Protein AF-A0A5J5GX17-F1 (afdb_monomer_lite)

Foldseek 3Di:
DDCCPDPVNVCVVVDDPQQVVVVVVVVVVVVVCVVVVNDDDDDDDDPPPDDDDTDGDDDPNPDDDDPPVVD

Structure (mmCIF, N/CA/C/O backbone):
data_AF-A0A5J5GX17-F1
#
_entry.id   AF-A0A5J5GX17-F1
#
loop_
_atom_site.group_PDB
_atom_site.id
_atom_site.type_symbol
_atom_site.label_atom_id
_atom_site.label_alt_id
_atom_site.label_comp_id
_atom_site.label_asym_id
_atom_site.label_entity_id
_atom_site.label_seq_id
_atom_site.pdbx_PDB_ins_code
_atom_site.Cartn_x
_atom_site.Cartn_y
_atom_site.Cartn_z
_atom_site.occupancy
_atom_site.B_iso_or_equiv
_atom_site.auth_seq_id
_atom_site.auth_comp_id
_atom_site.auth_asym_id
_atom_site.auth_atom_id
_atom_site.pdbx_PDB_model_num
ATOM 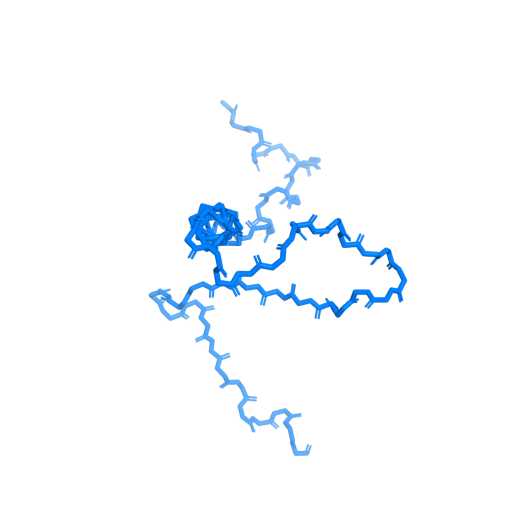1 N N . MET A 1 1 ? -0.833 5.682 -29.731 1.00 62.75 1 MET A N 1
ATOM 2 C CA . MET A 1 1 ? 0.144 6.507 -28.992 1.00 62.75 1 MET A CA 1
ATOM 3 C C . MET A 1 1 ? -0.215 6.396 -27.522 1.00 62.75 1 MET A C 1
ATOM 5 O O . MET A 1 1 ? -1.327 6.778 -27.173 1.00 62.75 1 MET A O 1
ATOM 9 N N . THR A 1 2 ? 0.606 5.734 -26.704 1.00 80.31 2 THR A N 1
ATOM 10 C CA . THR A 1 2 ? 0.250 5.524 -25.294 1.00 80.31 2 THR A CA 1
ATOM 11 C C . THR A 1 2 ? 0.658 6.742 -24.472 1.00 80.31 2 THR A C 1
ATOM 13 O O . THR A 1 2 ? 1.596 7.455 -24.823 1.00 80.31 2 THR A O 1
ATOM 16 N N . LEU A 1 3 ? -0.043 6.996 -23.365 1.00 81.25 3 LEU A N 1
ATOM 17 C CA . LEU A 1 3 ? 0.270 8.102 -22.448 1.00 81.25 3 LEU A CA 1
ATOM 18 C C . LEU A 1 3 ? 1.731 8.077 -21.971 1.00 81.25 3 LEU A C 1
ATOM 20 O O . LEU A 1 3 ? 2.317 9.127 -21.740 1.00 81.25 3 LEU A O 1
ATOM 24 N N . LYS A 1 4 ? 2.326 6.885 -21.886 1.00 78.75 4 LYS A N 1
ATOM 25 C CA . LYS A 1 4 ? 3.705 6.649 -21.445 1.00 78.75 4 LYS A CA 1
ATOM 26 C C . LYS A 1 4 ? 4.773 7.127 -22.437 1.00 78.75 4 LYS A C 1
ATOM 28 O O . LYS A 1 4 ? 5.912 7.341 -22.027 1.00 78.75 4 LYS A O 1
ATOM 33 N N . ASP A 1 5 ? 4.409 7.318 -23.705 1.00 84.94 5 ASP A N 1
ATOM 34 C CA . ASP A 1 5 ? 5.339 7.704 -24.777 1.00 84.94 5 ASP A CA 1
ATOM 35 C C . ASP A 1 5 ? 5.520 9.227 -24.880 1.00 84.94 5 ASP A C 1
ATOM 37 O O . ASP A 1 5 ? 6.454 9.719 -25.515 1.00 84.94 5 ASP A O 1
ATOM 41 N N . HIS A 1 6 ? 4.626 10.004 -24.262 1.00 89.50 6 HIS A N 1
ATOM 42 C CA . HIS A 1 6 ? 4.659 11.458 -24.343 1.00 89.50 6 HIS A CA 1
ATOM 43 C C . HIS A 1 6 ? 5.795 12.035 -23.472 1.00 89.50 6 HIS A C 1
ATOM 45 O O . HIS A 1 6 ? 5.940 11.641 -22.311 1.00 89.50 6 HIS A O 1
ATOM 51 N N . PRO A 1 7 ? 6.568 13.026 -23.958 1.00 88.12 7 PRO A N 1
ATOM 52 C CA . PRO A 1 7 ? 7.729 13.567 -23.242 1.00 88.12 7 PRO A CA 1
ATOM 53 C C . PRO A 1 7 ? 7.399 14.134 -21.853 1.00 88.12 7 PRO A C 1
ATOM 55 O O . PRO A 1 7 ? 8.212 14.007 -20.941 1.00 88.12 7 PRO A O 1
ATOM 58 N N . VAL A 1 8 ? 6.195 14.684 -21.662 1.00 92.38 8 VAL A N 1
ATOM 59 C CA . VAL A 1 8 ? 5.720 15.203 -20.360 1.00 92.38 8 VAL A CA 1
ATOM 60 C C . VAL A 1 8 ? 5.420 14.082 -19.355 1.00 92.38 8 VAL A C 1
ATOM 62 O O . VAL A 1 8 ? 5.496 14.294 -18.150 1.00 92.38 8 VAL A O 1
ATOM 65 N N . PHE A 1 9 ? 5.104 12.876 -19.829 1.00 87.50 9 PHE A N 1
ATOM 66 C CA . PHE A 1 9 ? 4.631 11.766 -19.001 1.00 87.50 9 PHE A CA 1
ATOM 67 C C . PHE A 1 9 ? 5.667 10.653 -18.822 1.00 87.50 9 PHE A C 1
ATOM 69 O O . PHE A 1 9 ? 5.339 9.600 -18.284 1.00 87.50 9 PHE A O 1
ATOM 76 N N . LYS A 1 10 ? 6.937 10.885 -19.188 1.00 85.75 10 LYS A N 1
ATOM 77 C CA . LYS A 1 10 ? 8.030 9.924 -18.946 1.00 85.75 10 LYS A CA 1
ATOM 78 C C . LYS A 1 10 ? 8.131 9.483 -17.483 1.00 85.75 10 LYS A C 1
ATOM 80 O O . LYS A 1 10 ? 8.536 8.356 -17.215 1.00 85.75 10 LYS A O 1
ATOM 85 N N . TRP A 1 11 ? 7.720 10.339 -16.546 1.00 84.19 11 TRP A N 1
ATOM 86 C CA . TRP A 1 11 ? 7.675 10.013 -15.123 1.00 84.19 11 TRP A CA 1
ATOM 87 C C . TRP A 1 11 ? 6.716 8.856 -14.792 1.00 84.19 11 TRP A C 1
ATOM 89 O O . TRP A 1 11 ? 6.934 8.174 -13.801 1.00 84.19 11 TRP A O 1
ATOM 99 N N . LEU A 1 12 ? 5.708 8.569 -15.629 1.00 79.38 12 LEU A N 1
ATOM 100 C CA . LEU A 1 12 ? 4.805 7.417 -15.468 1.00 79.38 12 LEU A CA 1
ATOM 101 C C . LEU A 1 12 ? 5.493 6.067 -15.707 1.00 79.38 12 LEU A C 1
ATOM 103 O O . LEU A 1 12 ? 4.924 5.035 -15.360 1.00 79.38 12 LEU A O 1
ATOM 107 N N . ASN A 1 13 ? 6.701 6.059 -16.277 1.00 79.38 13 ASN A N 1
ATOM 108 C CA . ASN A 1 13 ? 7.521 4.851 -16.406 1.00 79.38 13 ASN A CA 1
ATOM 109 C C . ASN A 1 13 ? 8.419 4.608 -15.183 1.00 79.38 13 ASN A C 1
ATOM 111 O O . ASN A 1 13 ? 9.027 3.550 -15.085 1.00 79.38 13 ASN A O 1
ATOM 115 N N . ILE A 1 14 ? 8.514 5.581 -14.271 1.00 77.00 14 ILE A N 1
ATOM 116 C CA . ILE A 1 14 ? 9.260 5.469 -13.013 1.00 77.00 14 ILE A CA 1
ATOM 117 C C . ILE A 1 14 ? 8.554 4.559 -11.994 1.00 77.00 14 ILE A C 1
ATOM 119 O O . ILE A 1 14 ? 9.248 3.747 -11.385 1.00 77.00 14 ILE A O 1
ATOM 123 N N . PRO A 1 15 ? 7.227 4.665 -11.745 1.00 74.81 15 PRO A N 1
ATOM 124 C CA . PRO A 1 15 ? 6.577 3.798 -10.775 1.00 74.81 15 PRO A CA 1
ATOM 125 C C . PRO A 1 15 ? 6.601 2.343 -11.244 1.00 74.81 15 PRO A C 1
ATOM 127 O O . PRO A 1 15 ? 6.189 2.010 -12.357 1.00 74.81 15 PRO A O 1
ATOM 130 N N . ASP A 1 16 ? 7.057 1.474 -10.350 1.00 77.50 16 ASP A N 1
ATOM 131 C CA . ASP A 1 16 ? 7.059 0.034 -10.544 1.00 77.50 16 ASP A CA 1
ATOM 132 C C . ASP A 1 16 ? 5.624 -0.508 -10.528 1.00 77.50 16 ASP A C 1
ATOM 134 O O . ASP A 1 16 ? 4.830 -0.185 -9.638 1.00 77.50 16 ASP A O 1
ATOM 138 N N . LYS A 1 17 ? 5.294 -1.378 -11.487 1.00 82.88 17 LYS A N 1
ATOM 139 C CA . LYS A 1 17 ? 3.991 -2.059 -11.532 1.00 82.88 17 LYS A CA 1
ATOM 140 C C . LYS A 1 17 ? 3.717 -2.832 -10.239 1.00 82.88 17 LYS A C 1
ATOM 142 O O . LYS A 1 17 ? 2.589 -2.83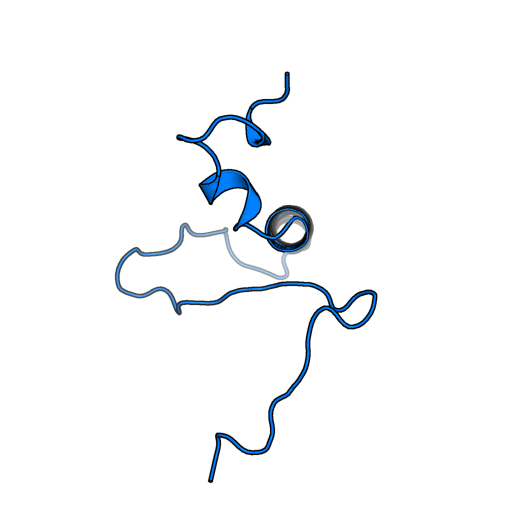6 -9.752 1.00 82.88 17 LYS A O 1
ATOM 147 N N . PHE A 1 18 ? 4.761 -3.406 -9.642 1.00 86.69 18 PHE A N 1
ATOM 148 C CA . PHE A 1 18 ? 4.641 -4.239 -8.451 1.00 86.69 18 PHE A CA 1
ATOM 149 C C . PHE A 1 18 ? 4.246 -3.438 -7.211 1.00 86.69 18 PHE A C 1
ATOM 151 O O . PHE A 1 18 ? 3.597 -3.977 -6.321 1.00 86.69 18 PHE A O 1
ATOM 158 N N . ALA A 1 19 ? 4.578 -2.145 -7.149 1.00 85.50 19 ALA A N 1
ATOM 159 C CA . ALA A 1 19 ? 4.170 -1.299 -6.032 1.00 85.50 19 ALA A CA 1
ATOM 160 C C . ALA A 1 19 ? 2.641 -1.145 -5.971 1.00 85.50 19 ALA A C 1
ATOM 162 O O . ALA A 1 19 ? 2.056 -1.143 -4.888 1.00 85.50 19 ALA A O 1
ATOM 163 N N . LEU A 1 20 ? 1.990 -1.060 -7.137 1.00 86.62 20 LEU A N 1
ATOM 164 C CA . LEU A 1 20 ? 0.533 -0.981 -7.239 1.00 86.62 20 LEU A CA 1
ATOM 165 C C . LEU A 1 20 ? -0.127 -2.320 -6.899 1.00 86.62 20 LEU A C 1
ATOM 167 O O . LEU A 1 20 ? -1.103 -2.346 -6.153 1.00 86.62 20 LEU A O 1
ATOM 171 N N . GLU A 1 21 ? 0.427 -3.424 -7.401 1.00 90.81 21 GLU A N 1
ATOM 172 C CA . GLU A 1 21 ? -0.061 -4.775 -7.098 1.00 90.81 21 GLU A CA 1
ATOM 173 C C . GLU A 1 21 ? 0.032 -5.079 -5.596 1.00 90.81 21 GLU A C 1
ATOM 175 O O . GLU A 1 21 ? -0.960 -5.466 -4.982 1.00 90.81 21 GLU A O 1
ATOM 180 N N . CYS A 1 22 ? 1.182 -4.803 -4.971 1.00 90.56 22 CYS A N 1
ATOM 181 C CA . CYS A 1 22 ? 1.374 -4.953 -3.528 1.00 90.56 22 CYS A CA 1
ATOM 182 C C . CYS A 1 22 ? 0.378 -4.117 -2.717 1.00 90.56 22 CYS A C 1
ATOM 184 O O . CYS A 1 22 ? -0.142 -4.592 -1.710 1.00 90.56 22 CYS A O 1
ATOM 186 N N . ALA A 1 23 ? 0.110 -2.873 -3.128 1.00 89.00 23 ALA A N 1
ATOM 187 C CA . ALA A 1 23 ? -0.861 -2.029 -2.439 1.00 89.00 23 ALA A CA 1
ATOM 188 C C . ALA A 1 23 ? -2.273 -2.635 -2.485 1.00 89.00 23 ALA A C 1
ATOM 190 O O . ALA A 1 23 ? -2.978 -2.596 -1.479 1.00 89.00 23 ALA A O 1
ATOM 191 N N . MET A 1 24 ? -2.666 -3.228 -3.617 1.00 92.00 24 MET A N 1
ATOM 192 C CA . MET A 1 24 ? -3.960 -3.898 -3.749 1.00 92.00 24 MET A CA 1
ATOM 193 C C . MET A 1 24 ? -4.051 -5.136 -2.847 1.00 92.00 24 MET A C 1
ATOM 195 O O . MET A 1 24 ? -5.019 -5.285 -2.106 1.00 92.00 24 MET A O 1
ATOM 199 N N . GLU A 1 25 ? -3.018 -5.980 -2.846 1.00 94.00 25 GLU A N 1
ATOM 200 C CA . GLU A 1 25 ? -2.961 -7.178 -1.996 1.00 94.00 25 GLU A CA 1
ATOM 201 C C . GLU A 1 25 ? -3.013 -6.834 -0.505 1.00 94.00 25 GLU A C 1
ATOM 203 O O . GLU A 1 25 ? -3.731 -7.471 0.262 1.00 94.00 25 GLU A O 1
ATOM 208 N N . GLN A 1 26 ? -2.297 -5.788 -0.084 1.00 90.62 26 GLN A N 1
ATOM 209 C CA . GLN A 1 26 ? -2.319 -5.324 1.303 1.00 90.62 26 GLN A CA 1
ATOM 210 C C . GLN A 1 26 ? -3.704 -4.826 1.729 1.00 90.62 26 GLN A C 1
ATOM 212 O O . GLN A 1 26 ? -4.081 -5.001 2.888 1.00 90.62 26 GLN A O 1
ATOM 217 N N . VAL A 1 27 ? -4.450 -4.189 0.820 1.00 90.88 27 VAL A N 1
ATOM 218 C CA . VAL A 1 27 ? -5.817 -3.725 1.091 1.00 90.88 27 VAL A CA 1
ATOM 219 C C . VAL A 1 27 ? -6.763 -4.909 1.261 1.00 90.88 27 VAL A C 1
ATOM 221 O O . VAL A 1 27 ? -7.511 -4.934 2.239 1.00 90.88 27 VAL A O 1
ATOM 224 N N . ASP A 1 28 ? -6.695 -5.888 0.361 1.00 94.62 28 ASP A N 1
ATOM 225 C CA . ASP A 1 28 ? -7.526 -7.094 0.417 1.00 94.62 28 ASP A CA 1
ATOM 226 C C . ASP A 1 28 ? -7.247 -7.905 1.693 1.00 94.62 28 ASP A C 1
ATOM 228 O O . ASP A 1 28 ? -8.144 -8.213 2.478 1.00 94.62 28 ASP A O 1
ATOM 232 N N . GLU A 1 29 ? -5.969 -8.117 2.009 1.00 93.12 29 GLU A N 1
ATOM 233 C CA . GLU A 1 29 ? -5.566 -8.812 3.229 1.00 93.12 29 GLU A CA 1
ATOM 234 C C . GLU A 1 29 ? -5.993 -8.056 4.502 1.00 93.12 29 GLU A C 1
ATOM 236 O O . GLU A 1 29 ? -6.414 -8.661 5.494 1.00 93.12 29 GLU A O 1
ATOM 241 N N . ALA A 1 30 ? -5.892 -6.723 4.509 1.00 91.56 30 ALA A N 1
ATOM 242 C CA . ALA A 1 30 ? -6.320 -5.908 5.642 1.00 91.56 30 ALA A CA 1
ATOM 243 C C . ALA A 1 30 ? -7.839 -5.964 5.855 1.00 91.56 30 ALA A C 1
ATOM 245 O O . ALA A 1 30 ? -8.282 -6.006 7.007 1.00 91.56 30 ALA A O 1
ATOM 246 N N . PHE A 1 31 ? -8.617 -5.986 4.770 1.00 92.75 31 PHE A N 1
ATOM 247 C CA . PHE A 1 31 ? -10.067 -6.162 4.808 1.00 92.75 31 PHE A CA 1
ATOM 248 C C . PHE A 1 31 ? -10.421 -7.500 5.460 1.00 92.75 31 PHE A C 1
ATOM 250 O O . PHE A 1 31 ? -11.124 -7.543 6.471 1.00 92.75 31 PHE A O 1
ATOM 257 N N . ASP A 1 32 ? -9.826 -8.580 4.968 1.00 95.06 32 ASP A N 1
ATOM 258 C CA . ASP A 1 32 ? -10.011 -9.926 5.494 1.00 95.06 32 ASP A CA 1
ATOM 259 C C . ASP A 1 32 ? -9.667 -10.036 6.986 1.00 95.06 32 ASP A C 1
ATOM 261 O O . ASP A 1 32 ? -10.437 -10.572 7.787 1.00 95.06 32 ASP A O 1
ATOM 265 N N . ARG A 1 33 ? -8.508 -9.505 7.391 1.00 94.94 33 ARG A N 1
ATOM 266 C CA . ARG A 1 33 ? -8.047 -9.514 8.791 1.00 94.94 33 ARG A CA 1
ATOM 267 C C . ARG A 1 33 ? -8.966 -8.729 9.720 1.00 94.94 33 ARG A C 1
ATOM 269 O O . ARG A 1 33 ? -9.113 -9.104 10.886 1.00 94.94 33 ARG A O 1
ATOM 276 N N . PHE A 1 34 ? -9.559 -7.644 9.226 1.00 94.25 34 PHE A N 1
ATOM 277 C CA . PHE A 1 34 ? -10.508 -6.841 9.986 1.00 94.25 34 PHE A CA 1
ATOM 278 C C . PHE A 1 34 ? -11.776 -7.647 10.301 1.00 94.25 34 PHE A C 1
ATOM 280 O O . PHE A 1 34 ? -12.146 -7.760 11.469 1.00 94.25 34 PHE A O 1
ATOM 287 N N . PHE A 1 35 ? -12.385 -8.294 9.303 1.00 94.75 35 PHE A N 1
ATOM 288 C CA . PHE A 1 35 ? -13.594 -9.101 9.521 1.00 94.75 35 PHE A CA 1
ATOM 289 C C . PHE A 1 35 ? -13.330 -10.413 10.268 1.00 94.75 35 PHE A C 1
ATOM 291 O O . PHE A 1 35 ? -14.204 -10.893 10.986 1.00 94.75 35 PHE A O 1
ATOM 298 N N . LYS A 1 36 ? -12.110 -10.958 10.186 1.00 95.69 36 LYS A N 1
ATOM 299 C CA . LYS A 1 36 ? -11.660 -12.091 11.017 1.00 95.69 36 LYS A CA 1
ATOM 300 C C . LYS A 1 36 ? -11.420 -11.708 12.487 1.00 95.69 36 LYS A C 1
ATOM 302 O O . LYS A 1 36 ? -11.097 -12.580 13.288 1.00 95.69 36 LYS A O 1
ATOM 307 N N . GLY A 1 37 ? -11.529 -10.426 12.853 1.00 93.56 37 GLY A N 1
ATOM 308 C CA . GLY A 1 37 ? -11.325 -9.940 14.222 1.00 93.56 37 GLY A CA 1
ATOM 309 C C . GLY A 1 37 ? -9.867 -9.957 14.694 1.00 93.56 37 GLY A C 1
ATOM 310 O O . GLY A 1 37 ? -9.608 -9.779 15.881 1.00 93.56 37 GLY A O 1
ATOM 311 N N . GLN A 1 38 ? -8.906 -10.160 13.785 1.00 93.56 38 GLN A N 1
ATOM 312 C CA . GLN A 1 38 ? -7.477 -10.171 14.116 1.00 93.56 38 GLN A CA 1
ATOM 313 C C . GLN A 1 38 ? -6.941 -8.753 14.353 1.00 93.56 38 GLN A C 1
ATOM 315 O O . GLN A 1 38 ? -6.090 -8.544 15.215 1.00 93.56 38 GLN A O 1
ATOM 320 N N . ASN A 1 39 ? -7.456 -7.774 13.599 1.00 91.00 39 ASN A N 1
ATOM 321 C CA . ASN A 1 39 ? -7.013 -6.381 13.633 1.00 91.00 39 ASN A CA 1
ATOM 322 C C . ASN A 1 39 ? -8.133 -5.418 14.059 1.00 91.00 39 ASN A C 1
ATOM 324 O O . ASN A 1 39 ? -9.321 -5.696 13.921 1.00 91.00 39 ASN A O 1
ATOM 328 N N . LYS A 1 40 ? -7.734 -4.238 14.550 1.00 90.12 40 LYS A N 1
ATOM 329 C CA . LYS A 1 40 ? -8.644 -3.111 14.822 1.00 90.12 40 LYS A CA 1
ATOM 330 C C . LYS A 1 40 ? -9.092 -2.445 13.514 1.00 90.12 40 LYS A C 1
ATOM 332 O O . LYS A 1 40 ? -8.538 -2.719 12.453 1.00 90.12 40 LYS A O 1
ATOM 337 N N . TYR A 1 41 ? -10.040 -1.512 13.618 1.00 89.50 41 TYR A N 1
ATOM 338 C CA . TYR A 1 41 ? -10.476 -0.685 12.490 1.00 89.50 41 TYR A CA 1
ATOM 339 C C . TYR A 1 41 ? -9.290 -0.070 11.725 1.00 89.50 41 TYR A C 1
ATOM 341 O O . TYR A 1 41 ? -8.382 0.482 12.366 1.00 89.50 41 TYR A O 1
ATOM 349 N N . PRO A 1 42 ? -9.297 -0.140 10.379 1.00 85.12 42 PRO A N 1
ATOM 350 C CA . PRO A 1 42 ? -8.258 0.463 9.559 1.00 85.12 42 PRO A CA 1
ATOM 351 C C . PRO A 1 42 ? -8.199 1.974 9.800 1.00 85.12 42 PRO A C 1
ATOM 353 O O . PRO A 1 42 ? -9.216 2.642 9.984 1.00 85.12 42 PRO A O 1
ATOM 356 N N . LYS A 1 43 ? -6.981 2.520 9.820 1.00 85.50 43 LYS A N 1
ATOM 357 C CA . LYS A 1 43 ? -6.724 3.951 10.014 1.00 85.50 43 LYS A CA 1
ATOM 358 C C . LYS A 1 43 ? -5.962 4.496 8.820 1.00 85.50 43 LYS A C 1
ATOM 360 O O . LYS A 1 43 ? -5.037 3.851 8.328 1.00 85.50 43 LYS A O 1
ATOM 3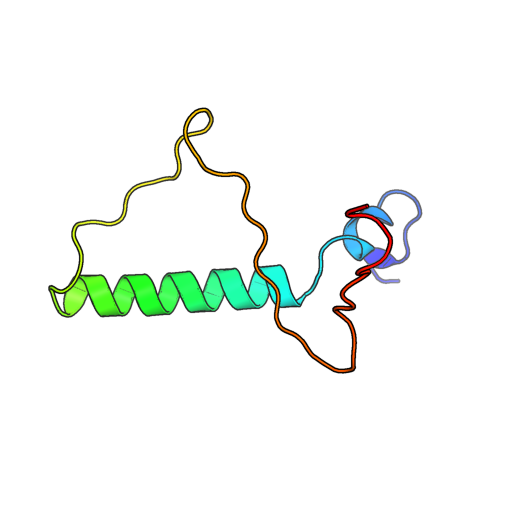65 N N . PHE A 1 44 ? -6.303 5.708 8.399 1.00 83.56 44 PHE A N 1
ATOM 366 C CA . PHE A 1 44 ? -5.539 6.404 7.371 1.00 83.56 44 PHE A CA 1
ATOM 367 C C . PHE A 1 44 ? -4.116 6.714 7.849 1.00 83.56 44 PHE A C 1
ATOM 369 O O . PHE A 1 44 ? -3.871 6.968 9.033 1.00 83.56 44 PHE A O 1
ATOM 376 N N . LYS A 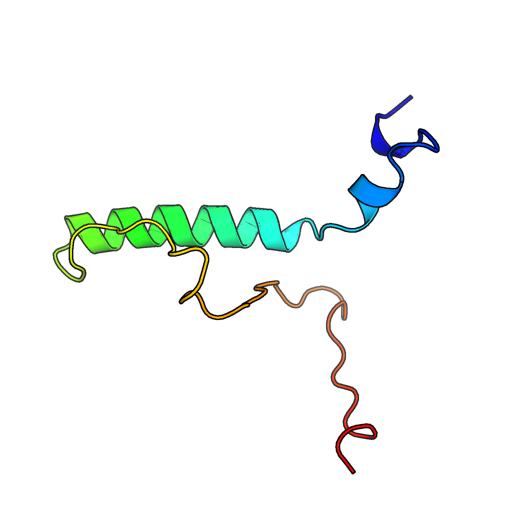1 45 ? -3.161 6.696 6.914 1.00 81.44 45 LYS A N 1
ATOM 377 C CA . LYS A 1 45 ? -1.758 7.022 7.194 1.00 81.44 45 LYS A CA 1
ATOM 378 C C . LYS A 1 45 ? -1.649 8.508 7.555 1.00 81.44 45 LYS A C 1
ATOM 380 O O . LYS A 1 45 ? -2.183 9.366 6.861 1.00 81.44 45 LYS A O 1
ATOM 385 N N . SER A 1 46 ? -0.925 8.814 8.630 1.00 87.12 46 SER A N 1
ATOM 386 C CA . SER A 1 46 ? -0.598 10.197 8.995 1.00 87.12 46 SER A CA 1
ATOM 387 C C . SER A 1 46 ? 0.511 10.745 8.096 1.00 87.12 46 SER A C 1
ATOM 389 O O . SER A 1 46 ? 1.515 10.069 7.862 1.00 87.12 46 SER A O 1
ATOM 391 N N . LYS A 1 47 ? 0.366 11.994 7.641 1.00 85.19 47 LYS A N 1
ATOM 392 C CA . LYS A 1 47 ? 1.346 12.670 6.777 1.00 85.19 47 LYS A CA 1
ATOM 393 C C . LYS A 1 47 ? 2.733 12.788 7.419 1.00 85.19 47 LYS A C 1
ATOM 395 O O . LYS A 1 47 ? 3.730 12.627 6.730 1.00 85.19 47 LYS A O 1
ATOM 400 N N . HIS A 1 48 ? 2.796 13.055 8.724 1.00 86.31 48 HIS A N 1
ATOM 401 C CA . HIS A 1 48 ? 4.048 13.402 9.415 1.00 86.31 48 HIS A CA 1
ATOM 402 C C . HIS A 1 48 ? 4.633 12.275 10.271 1.00 86.31 48 HIS A C 1
ATOM 404 O O . HIS A 1 48 ? 5.786 12.352 10.670 1.00 86.31 48 HIS A O 1
ATOM 410 N N . GLN A 1 49 ? 3.844 11.241 10.565 1.00 81.19 49 GLN A N 1
ATOM 411 C CA . GLN A 1 49 ? 4.234 10.144 11.462 1.00 81.19 49 GLN A CA 1
ATOM 412 C C . GLN A 1 49 ? 4.297 8.791 10.740 1.00 81.19 49 GLN A C 1
ATOM 414 O O . GLN A 1 49 ? 4.490 7.752 11.367 1.00 81.19 49 GLN A O 1
ATOM 419 N N . SER A 1 50 ? 4.090 8.765 9.419 1.00 83.62 50 SER A N 1
ATOM 420 C CA . SER A 1 50 ? 4.202 7.526 8.655 1.00 83.62 50 SER A CA 1
ATOM 421 C C . SER A 1 50 ? 5.657 7.235 8.301 1.00 83.62 50 SER A C 1
ATOM 423 O O . SER A 1 50 ? 6.371 8.072 7.750 1.00 83.62 50 SER A O 1
ATOM 425 N N . LYS A 1 51 ? 6.086 6.004 8.595 1.00 84.62 51 LYS A N 1
ATOM 426 C CA . LYS A 1 51 ? 7.340 5.459 8.076 1.00 84.62 51 LYS A CA 1
ATOM 427 C C . LYS A 1 51 ? 7.289 5.497 6.546 1.00 84.62 51 LYS A C 1
ATOM 429 O O . LYS A 1 51 ? 6.352 4.946 5.962 1.00 84.62 51 LYS A O 1
ATOM 434 N N . GLN A 1 52 ? 8.281 6.138 5.929 1.00 82.25 52 GLN A N 1
ATOM 435 C CA . GLN A 1 52 ? 8.493 6.075 4.485 1.00 82.25 52 GLN A CA 1
ATOM 436 C C . GLN A 1 52 ? 8.896 4.638 4.148 1.00 82.25 52 GLN A C 1
ATOM 438 O O . GLN A 1 52 ? 9.932 4.154 4.601 1.00 82.25 52 GLN A O 1
ATOM 443 N N . SER A 1 53 ? 8.023 3.925 3.447 1.00 81.50 53 SER A N 1
ATOM 444 C CA . SER A 1 53 ? 8.208 2.515 3.115 1.00 81.50 53 SER A CA 1
ATOM 445 C C . SER A 1 53 ? 7.803 2.279 1.672 1.00 81.50 53 SER A C 1
ATOM 447 O O . SER A 1 53 ? 6.735 2.725 1.256 1.00 81.50 53 SER A O 1
ATOM 449 N N . TYR A 1 54 ? 8.636 1.540 0.954 1.00 82.94 54 TYR A N 1
ATOM 450 C CA . TYR A 1 54 ? 8.379 1.074 -0.398 1.00 82.94 54 TYR A CA 1
ATOM 451 C C . TYR A 1 54 ? 8.322 -0.455 -0.379 1.00 82.94 54 TYR A C 1
ATOM 453 O O . TYR A 1 54 ? 9.172 -1.095 0.241 1.00 82.94 54 TYR A O 1
ATOM 461 N N . SER A 1 55 ? 7.303 -1.031 -1.013 1.00 86.19 55 SER A N 1
ATOM 462 C CA . SER A 1 55 ? 7.115 -2.479 -1.106 1.00 86.19 55 SER A CA 1
ATOM 463 C C . SER A 1 55 ? 7.043 -2.869 -2.575 1.00 86.19 55 SER A C 1
ATOM 465 O O . SER A 1 55 ? 6.222 -2.341 -3.318 1.00 86.19 55 SER A O 1
ATOM 467 N N . THR A 1 56 ? 7.901 -3.796 -2.980 1.00 86.88 56 THR A N 1
ATOM 468 C CA . THR A 1 56 ? 7.926 -4.387 -4.320 1.00 86.88 56 THR A CA 1
ATOM 469 C C . THR A 1 56 ? 8.185 -5.888 -4.191 1.00 86.88 56 THR A C 1
ATOM 471 O O . THR A 1 56 ? 8.529 -6.370 -3.107 1.00 86.88 56 THR A O 1
ATOM 474 N N . LYS A 1 57 ? 7.994 -6.623 -5.283 1.00 87.31 57 LYS A N 1
ATOM 475 C CA . LYS A 1 57 ? 8.262 -8.056 -5.375 1.00 87.31 57 LYS A CA 1
ATOM 476 C C . LYS A 1 57 ? 9.542 -8.275 -6.163 1.00 87.31 57 LYS A C 1
ATOM 478 O O . LYS A 1 57 ? 9.777 -7.613 -7.174 1.00 87.31 57 LYS A O 1
ATOM 483 N N . GLU A 1 58 ? 10.355 -9.213 -5.693 1.00 86.56 58 GLU A N 1
ATOM 484 C CA . GLU A 1 58 ? 11.488 -9.694 -6.473 1.00 86.56 58 GLU A CA 1
ATOM 485 C C . GLU A 1 58 ? 10.948 -10.547 -7.624 1.00 86.56 58 GLU A C 1
ATOM 487 O O . GLU A 1 58 ? 10.098 -11.420 -7.437 1.00 86.56 58 GLU A O 1
ATOM 492 N N . THR A 1 59 ? 11.353 -10.214 -8.841 1.00 85.44 59 THR A N 1
ATOM 493 C CA . THR A 1 59 ? 11.039 -10.961 -10.054 1.00 85.44 59 THR A CA 1
ATOM 494 C C . THR A 1 59 ? 12.089 -10.641 -11.107 1.00 85.44 59 THR A C 1
ATOM 496 O O . THR A 1 59 ? 12.367 -9.471 -11.379 1.00 85.44 59 THR A O 1
ATOM 499 N N . ASN A 1 60 ? 12.609 -11.673 -11.772 1.00 83.69 60 ASN A N 1
ATOM 500 C CA . ASN A 1 60 ? 13.579 -11.544 -12.863 1.00 83.69 60 ASN A CA 1
ATOM 501 C C . ASN A 1 60 ? 14.824 -10.707 -12.487 1.00 83.69 60 ASN A C 1
ATOM 503 O O . ASN A 1 60 ? 15.380 -10.037 -13.357 1.00 83.69 60 ASN A O 1
ATOM 507 N N . GLY A 1 61 ? 15.251 -10.703 -11.216 1.00 81.62 61 GLY A N 1
ATOM 508 C CA . GLY A 1 61 ? 16.439 -9.965 -10.775 1.00 81.62 61 GLY A CA 1
ATOM 509 C C . GLY A 1 61 ? 16.275 -8.441 -10.759 1.00 81.62 61 GLY A C 1
ATOM 510 O O . GLY A 1 61 ? 17.260 -7.717 -10.881 1.00 81.62 61 GLY A O 1
ATOM 511 N N . ASN A 1 62 ? 15.047 -7.931 -10.622 1.00 78.81 62 ASN A N 1
ATOM 512 C CA . ASN A 1 62 ? 14.765 -6.492 -10.508 1.00 78.81 62 ASN A CA 1
ATOM 513 C C . ASN A 1 62 ? 15.251 -5.859 -9.188 1.00 78.81 62 ASN A C 1
ATOM 515 O O . ASN A 1 62 ? 15.330 -4.633 -9.100 1.00 78.81 62 ASN A O 1
ATOM 519 N N . ILE A 1 63 ? 15.564 -6.665 -8.170 1.00 82.56 63 ILE A N 1
ATOM 520 C CA . ILE A 1 63 ? 16.107 -6.220 -6.884 1.00 82.56 63 ILE A CA 1
ATOM 521 C C . ILE A 1 63 ? 17.504 -6.822 -6.733 1.00 82.56 63 ILE A C 1
ATOM 523 O O . ILE A 1 63 ? 17.654 -8.038 -6.649 1.00 82.56 63 ILE A O 1
ATOM 527 N N . ALA A 1 64 ? 18.521 -5.966 -6.675 1.00 82.00 64 ALA A N 1
ATOM 528 C CA . ALA A 1 64 ? 19.900 -6.356 -6.406 1.00 82.00 64 ALA A CA 1
ATOM 529 C C . ALA A 1 64 ? 20.374 -5.673 -5.120 1.00 82.00 64 ALA A C 1
ATOM 531 O O . ALA A 1 64 ? 20.126 -4.482 -4.919 1.00 82.00 64 ALA A O 1
ATOM 532 N N . LEU A 1 65 ? 21.037 -6.431 -4.246 1.00 79.00 65 LEU A N 1
ATOM 533 C CA . LEU A 1 65 ? 21.629 -5.903 -3.022 1.00 79.00 65 LEU A CA 1
ATOM 534 C C . LEU A 1 65 ? 23.082 -5.517 -3.312 1.00 79.00 65 LEU A C 1
ATOM 536 O O . LEU A 1 65 ? 23.882 -6.363 -3.703 1.00 79.00 65 LEU A O 1
ATOM 540 N N . ASP A 1 66 ? 23.405 -4.237 -3.151 1.00 79.38 66 ASP A N 1
ATOM 541 C CA . ASP A 1 66 ? 24.753 -3.707 -3.359 1.00 79.38 66 ASP A CA 1
ATOM 542 C C . ASP A 1 66 ? 25.489 -3.652 -2.014 1.00 79.38 66 ASP A C 1
ATOM 544 O O . ASP A 1 66 ? 25.468 -2.640 -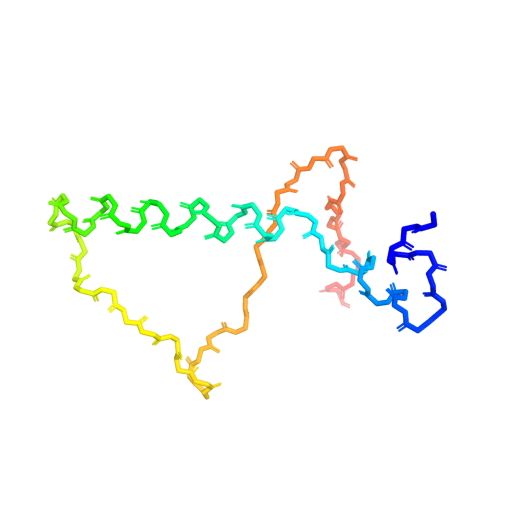1.315 1.00 79.38 66 ASP A O 1
ATOM 548 N N . SER A 1 67 ? 26.094 -4.778 -1.623 1.00 75.19 67 SER A N 1
ATOM 549 C CA . SER A 1 67 ? 26.777 -4.945 -0.330 1.00 75.19 67 SER A CA 1
ATOM 550 C C . SER A 1 67 ? 28.029 -4.067 -0.160 1.00 75.19 67 SER A C 1
ATOM 552 O O . SER A 1 67 ? 28.620 -4.065 0.919 1.00 75.19 67 SER A O 1
ATOM 554 N N . GLU A 1 68 ? 28.490 -3.367 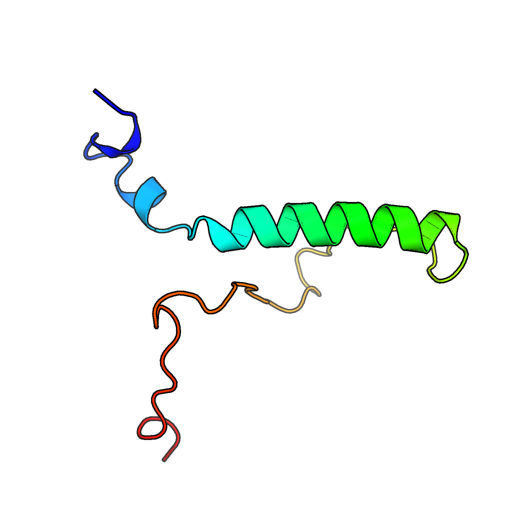-1.205 1.00 70.88 68 GLU A N 1
ATOM 555 C CA . GLU A 1 68 ? 29.724 -2.567 -1.168 1.00 70.88 68 GLU A CA 1
ATOM 556 C C . GLU A 1 68 ? 29.518 -1.130 -0.672 1.00 70.88 68 GLU A C 1
ATOM 558 O O . GLU A 1 68 ? 30.487 -0.487 -0.272 1.00 70.88 68 GLU A O 1
ATOM 563 N N . LYS A 1 69 ? 28.279 -0.623 -0.644 1.00 59.28 69 LYS A N 1
ATOM 564 C CA . LYS A 1 69 ? 27.981 0.768 -0.250 1.00 59.28 69 LYS A CA 1
ATOM 565 C C . LYS A 1 69 ? 27.769 0.990 1.249 1.00 59.28 69 LYS A C 1
ATOM 567 O O . LYS A 1 69 ? 27.654 2.139 1.666 1.00 59.28 69 LYS A O 1
ATOM 572 N N . ASP A 1 70 ? 27.753 -0.082 2.037 1.00 58.81 70 ASP A N 1
ATOM 573 C CA . ASP A 1 70 ? 27.560 -0.041 3.493 1.00 58.81 70 ASP A CA 1
ATOM 574 C C . ASP A 1 70 ? 28.887 -0.106 4.290 1.00 58.81 70 ASP A C 1
ATOM 576 O O . ASP A 1 70 ? 28.866 -0.339 5.501 1.00 58.81 70 ASP A O 1
ATOM 580 N N . LYS A 1 71 ? 30.045 0.079 3.631 1.00 47.06 71 LYS A N 1
ATOM 581 C CA . LYS A 1 71 ? 31.369 0.207 4.273 1.00 47.06 71 LYS A CA 1
ATOM 582 C C . LYS A 1 71 ? 31.832 1.652 4.399 1.00 47.06 71 LYS A C 1
ATOM 584 O O . LYS A 1 71 ? 31.676 2.413 3.421 1.00 47.06 71 LYS A O 1
#

pLDDT: mean 84.35, std 8.79, range [47.06, 95.69]

Sequence (71 aa):
MTLKDHPVFKWLNIPDKFALECAMEQVDEAFDRFFKGQNKYPKFKSKHQSKQSYSTKETNGNIALDSEKDK

Radius of gyration: 17.28 Å; chains: 1; bounding box: 45×27×44 Å

Organism: NCBI:txid2036016

Secondary structure (DSSP, 8-state):
--GGGSGGGGGGGSS-HHHHHHHHHHHHHHHHHHHTTSSPPP-PPPTTTS---------TT-----TTTT-